Protein AF-A0A661ZKY0-F1 (afdb_monomer)

Solvent-accessible surface area (backbone atoms only — not comparable to full-atom values): 8390 Å² total; per-residue (Å²): 140,82,89,81,82,88,74,80,83,80,78,78,75,76,83,74,82,68,63,64,62,56,55,51,53,50,44,46,57,49,49,55,52,47,56,52,24,58,61,66,68,34,61,70,57,42,60,71,44,36,37,59,67,62,30,54,75,69,69,40,48,66,60,52,53,50,52,49,54,49,44,46,72,68,27,46,45,75,76,47,73,44,78,79,48,72,51,78,49,75,56,97,87,42,44,33,39,37,43,29,31,47,30,36,38,71,65,45,74,62,30,29,36,40,42,32,32,35,59,56,88,96,45,55,24,41,74,46,78,50,74,36,71,48,60,64,70,68,67,68,68,87,119

Sequence (143 aa):
MKQIKVIGLLLILGLVSFTSCESVDGAQKVADNFFQAFNNQDEKAMETILDQEFIIDAGIKDDFYDVFDQHASALGNIKEYERYAFSTNINNGVTTVTLKFKCETDKKNPVYEKLKFVQRGEDYKVIAFQYNTDKSAIDNEEK

Structure (mmCIF, N/CA/C/O backbone):
data_AF-A0A661ZKY0-F1
#
_entry.id   AF-A0A661ZKY0-F1
#
loop_
_atom_site.group_PDB
_atom_site.id
_atom_site.type_symbol
_atom_site.label_atom_id
_atom_site.label_alt_id
_atom_site.label_comp_id
_atom_site.label_asym_id
_atom_site.label_entity_id
_atom_site.label_seq_id
_atom_site.pdbx_PDB_ins_code
_atom_site.Cartn_x
_atom_site.Cartn_y
_atom_site.Cartn_z
_atom_site.occupancy
_atom_site.B_iso_or_equiv
_atom_site.auth_seq_id
_atom_site.auth_comp_id
_atom_site.auth_asym_id
_atom_site.auth_atom_id
_atom_site.pdbx_PDB_model_num
ATOM 1 N N . MET A 1 1 ? -67.331 24.950 17.184 1.00 41.41 1 MET A N 1
ATOM 2 C CA . MET A 1 1 ? -66.517 24.627 15.983 1.00 41.41 1 MET A CA 1
ATOM 3 C C . MET A 1 1 ? -65.502 25.758 15.830 1.00 41.41 1 MET A C 1
ATOM 5 O O . MET A 1 1 ? -65.953 26.885 15.843 1.00 41.41 1 MET A O 1
ATOM 9 N N . LYS A 1 2 ? -64.176 25.626 15.777 1.00 36.25 2 LYS A N 1
ATOM 10 C CA . LYS A 1 2 ? -63.227 24.524 15.572 1.00 36.25 2 LYS A CA 1
ATOM 11 C C . LYS A 1 2 ? -62.000 24.783 16.466 1.00 36.25 2 LYS A C 1
ATOM 13 O O . LYS A 1 2 ? -61.542 25.913 16.563 1.00 36.25 2 LYS A O 1
ATOM 18 N N . GLN A 1 3 ? -61.476 23.721 17.067 1.00 43.72 3 GLN A N 1
ATOM 19 C CA . GLN A 1 3 ? -60.113 23.634 17.589 1.00 43.72 3 GLN A CA 1
ATOM 20 C C . GLN A 1 3 ? -59.184 23.325 16.409 1.00 43.72 3 GLN A C 1
ATOM 22 O O . GLN A 1 3 ? -59.475 22.387 15.668 1.00 43.72 3 GLN A O 1
ATOM 27 N N . ILE A 1 4 ? -58.084 24.055 16.235 1.00 50.41 4 ILE A N 1
ATOM 28 C CA . ILE A 1 4 ? -56.960 23.593 15.410 1.00 50.41 4 ILE A CA 1
ATOM 29 C C . ILE A 1 4 ? -55.693 23.805 16.233 1.00 50.41 4 ILE A C 1
ATOM 31 O O . ILE A 1 4 ? -55.286 24.929 16.511 1.00 50.41 4 ILE A O 1
ATOM 35 N N . LYS A 1 5 ? -55.135 22.682 16.689 1.00 46.59 5 LYS A N 1
ATOM 36 C CA . LYS A 1 5 ? -53.894 22.591 17.453 1.00 46.59 5 LYS A CA 1
ATOM 37 C C . LYS A 1 5 ? -52.722 22.897 16.521 1.00 46.59 5 LYS A C 1
ATOM 39 O O . LYS A 1 5 ? -52.609 22.281 15.465 1.00 46.59 5 LYS A O 1
ATOM 44 N N . VAL A 1 6 ? -51.846 23.810 16.932 1.00 48.09 6 VAL A N 1
ATOM 45 C CA . VAL A 1 6 ? -50.539 24.022 16.299 1.00 48.09 6 VAL A CA 1
ATOM 46 C C . VAL A 1 6 ? -49.641 22.866 16.741 1.00 48.09 6 VAL A C 1
ATOM 48 O O . VAL A 1 6 ? -49.177 22.834 17.877 1.00 48.09 6 VAL A O 1
ATOM 51 N N . ILE A 1 7 ? -49.476 21.865 15.878 1.00 54.34 7 ILE A N 1
ATOM 52 C CA . ILE A 1 7 ? -48.508 20.783 16.081 1.00 54.34 7 ILE A CA 1
ATOM 53 C C . ILE A 1 7 ? -47.169 21.291 15.558 1.00 54.34 7 ILE A C 1
ATOM 55 O O . ILE A 1 7 ? -47.052 21.669 14.393 1.00 54.34 7 ILE A O 1
ATOM 59 N N . GLY A 1 8 ? -46.194 21.357 16.464 1.00 46.28 8 GLY A N 1
ATOM 60 C CA . GLY A 1 8 ? -44.848 21.839 16.198 1.00 46.28 8 GLY A CA 1
ATOM 61 C C . GLY A 1 8 ? -44.190 21.074 15.055 1.00 46.28 8 GLY A C 1
ATOM 62 O O . GLY A 1 8 ? -44.136 19.845 15.054 1.00 46.28 8 GLY A O 1
ATOM 63 N N . LEU A 1 9 ? -43.683 21.830 14.086 1.00 43.16 9 LEU A N 1
ATOM 64 C CA . LEU A 1 9 ? -42.823 21.337 13.026 1.00 43.16 9 LEU A CA 1
ATOM 65 C C . LEU A 1 9 ? -41.451 21.028 13.643 1.00 43.16 9 LEU A C 1
ATOM 67 O O . LEU A 1 9 ? -40.636 21.926 13.853 1.00 43.16 9 LEU A O 1
ATOM 71 N N . LEU A 1 10 ? -41.222 19.761 13.986 1.00 49.34 10 LEU A N 1
ATOM 72 C CA . LEU A 1 10 ? -39.916 19.264 14.406 1.00 49.34 10 LEU A CA 1
ATOM 73 C C . LEU A 1 10 ? -39.001 19.236 13.168 1.00 49.34 10 LEU A C 1
ATOM 75 O O . LEU A 1 10 ? -39.027 18.299 12.373 1.00 49.34 10 LEU A O 1
ATOM 79 N N . LEU A 1 11 ? -38.232 20.308 12.975 1.00 46.25 11 LEU A N 1
ATOM 80 C CA . LEU A 1 11 ? -37.138 20.388 12.009 1.00 46.25 11 LEU A CA 1
ATOM 81 C C . LEU A 1 11 ? -36.005 19.463 12.478 1.00 46.25 11 LEU A C 1
ATOM 83 O O . LEU A 1 11 ? -35.108 19.877 13.208 1.00 46.25 11 LEU A O 1
ATOM 87 N N . ILE A 1 12 ? -36.052 18.193 12.072 1.00 54.34 12 ILE A N 1
ATOM 88 C CA . ILE A 1 12 ? -34.878 17.316 12.099 1.00 54.34 12 ILE A CA 1
ATOM 89 C C . ILE A 1 12 ? -33.981 17.792 10.952 1.00 54.34 12 ILE A C 1
ATOM 91 O O . ILE A 1 12 ? -34.118 17.348 9.813 1.00 54.34 12 ILE A O 1
ATOM 95 N N . LEU A 1 13 ? -33.120 18.777 11.236 1.00 50.22 13 LEU A N 1
ATOM 96 C CA . LEU A 1 13 ? -32.011 19.127 10.352 1.00 50.22 13 LEU A CA 1
ATOM 97 C C . LEU A 1 13 ? -31.153 17.872 10.180 1.00 50.22 13 LEU A C 1
ATOM 99 O O . LEU A 1 13 ? -30.654 17.314 11.157 1.00 50.22 13 LEU A O 1
ATOM 103 N N . GLY A 1 14 ? -31.028 17.424 8.933 1.00 47.31 14 GLY A N 1
ATOM 104 C CA . GLY A 1 14 ? -30.234 16.263 8.571 1.00 47.31 14 GLY A CA 1
ATOM 105 C C . GLY A 1 14 ? -28.802 16.389 9.081 1.00 47.31 14 GLY A C 1
ATOM 106 O O . GLY A 1 14 ? -28.120 17.376 8.801 1.00 47.31 14 GLY A O 1
ATOM 107 N N . LEU A 1 15 ? -28.350 15.362 9.803 1.00 46.59 15 LEU A N 1
ATOM 108 C CA . LEU A 1 15 ? -26.931 15.081 9.974 1.00 46.59 15 LEU A CA 1
ATOM 109 C C . LEU A 1 15 ? -26.350 14.810 8.587 1.00 46.59 15 LEU A C 1
ATOM 111 O O . LEU A 1 15 ? -26.465 13.713 8.041 1.00 46.59 15 LEU A O 1
ATOM 115 N N . VAL A 1 16 ? -25.775 15.849 7.997 1.00 48.59 16 VAL A N 1
ATOM 116 C CA . VAL A 1 16 ? -25.016 15.753 6.757 1.00 48.59 16 VAL A CA 1
ATOM 117 C C . VAL A 1 16 ? -23.799 14.875 7.053 1.00 48.59 16 VAL A C 1
ATOM 119 O O . VAL A 1 16 ? -23.024 15.145 7.967 1.00 48.59 16 VAL A O 1
ATOM 122 N N . SER A 1 17 ? -23.700 13.755 6.346 1.00 45.78 17 SER A N 1
ATOM 123 C CA . SER A 1 17 ? -22.717 12.698 6.563 1.00 45.78 17 SER A CA 1
ATOM 124 C C . SER A 1 17 ? -21.319 13.159 6.127 1.00 45.78 17 SER A C 1
ATOM 126 O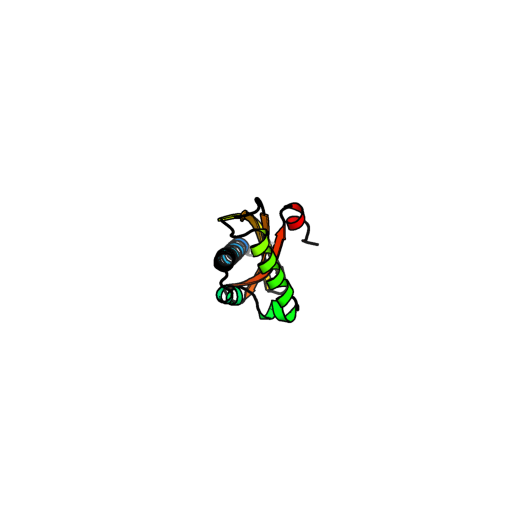 O . SER A 1 17 ? -20.958 13.026 4.963 1.00 45.78 17 SER A O 1
ATOM 128 N N . PHE A 1 18 ? -20.526 13.708 7.052 1.00 49.66 18 PHE A N 1
ATOM 129 C CA . PHE A 1 18 ? -19.130 14.119 6.808 1.00 49.66 18 PHE A CA 1
ATOM 130 C C . PHE A 1 18 ? -18.102 12.981 6.970 1.00 49.66 18 PHE A C 1
ATOM 132 O O . PHE A 1 18 ? -16.903 13.209 6.844 1.00 49.66 18 PHE A O 1
ATOM 139 N N . THR A 1 19 ? -18.539 11.745 7.222 1.00 56.78 19 THR A N 1
ATOM 140 C CA . THR A 1 19 ? -17.646 10.636 7.605 1.00 56.78 19 THR A CA 1
ATOM 141 C C . THR A 1 19 ? -16.809 10.068 6.460 1.00 56.78 19 THR A C 1
ATOM 143 O O . THR A 1 19 ? -15.786 9.430 6.706 1.00 56.78 19 THR A O 1
ATOM 146 N N . SER A 1 20 ? -17.204 10.278 5.201 1.00 60.66 20 SER A N 1
ATOM 147 C CA . SER A 1 20 ? -16.493 9.667 4.074 1.00 60.66 20 SER A CA 1
ATOM 148 C C . SER A 1 20 ? -15.111 10.285 3.863 1.00 60.66 20 SER A C 1
ATOM 150 O O . SER A 1 20 ? -14.150 9.547 3.665 1.00 60.66 20 SER A O 1
ATOM 152 N N . CYS A 1 21 ? -14.983 11.609 3.969 1.00 69.94 21 CYS A N 1
ATOM 153 C CA . CYS A 1 21 ? -13.712 12.295 3.729 1.00 69.94 21 CYS A CA 1
ATOM 154 C C . CYS A 1 21 ? -12.675 11.966 4.814 1.00 69.94 21 CYS A C 1
ATOM 156 O O . CYS A 1 21 ? -11.536 11.640 4.499 1.00 69.94 21 CYS A O 1
ATOM 158 N N . GLU A 1 22 ? -13.096 11.929 6.080 1.00 82.19 22 GLU A N 1
ATOM 159 C CA . GLU A 1 22 ? -12.220 11.598 7.210 1.00 82.19 22 GLU A CA 1
ATOM 160 C C . GLU A 1 22 ? -11.669 10.165 7.123 1.00 82.19 22 GLU A C 1
ATOM 162 O O . GLU A 1 22 ? -10.475 9.943 7.328 1.00 82.19 22 GLU A O 1
ATOM 167 N N . SER A 1 23 ? -12.509 9.193 6.740 1.00 84.12 23 SER A N 1
ATOM 168 C CA . SER A 1 23 ? -12.069 7.801 6.556 1.00 84.12 23 SER A CA 1
ATOM 169 C C . SER A 1 23 ? -10.995 7.659 5.475 1.00 84.12 23 SER A C 1
ATOM 171 O O . SER A 1 23 ? -10.029 6.909 5.621 1.00 84.12 23 SER A O 1
ATOM 173 N N . VAL A 1 24 ? -11.151 8.425 4.399 1.00 90.12 24 VAL A N 1
ATOM 174 C CA . VAL A 1 24 ? -10.268 8.417 3.238 1.00 90.12 24 VAL A CA 1
ATOM 175 C C . VAL A 1 24 ? -8.938 9.097 3.560 1.00 90.12 24 VAL A C 1
ATOM 177 O O . VAL A 1 24 ? -7.896 8.602 3.136 1.00 90.12 24 VAL A O 1
ATOM 180 N N . ASP A 1 25 ? -8.951 10.178 4.339 1.00 92.00 25 ASP A N 1
ATOM 181 C CA . ASP A 1 25 ? -7.736 10.873 4.777 1.00 92.00 25 ASP A CA 1
ATOM 182 C C . ASP A 1 25 ? -6.938 10.042 5.792 1.00 92.00 25 ASP A C 1
ATOM 184 O O . ASP A 1 25 ? -5.709 9.984 5.721 1.00 92.00 25 ASP A O 1
ATOM 188 N N . GLY A 1 26 ? -7.623 9.349 6.708 1.00 93.62 26 GLY A N 1
ATOM 189 C CA . GLY A 1 26 ? -6.994 8.403 7.632 1.00 93.62 26 GLY A CA 1
ATOM 190 C C . GLY A 1 26 ? -6.305 7.253 6.895 1.00 93.62 26 GLY A C 1
ATOM 191 O O . GLY A 1 26 ? -5.124 6.991 7.121 1.00 93.62 26 GLY A O 1
ATOM 192 N N . ALA A 1 27 ? -7.007 6.617 5.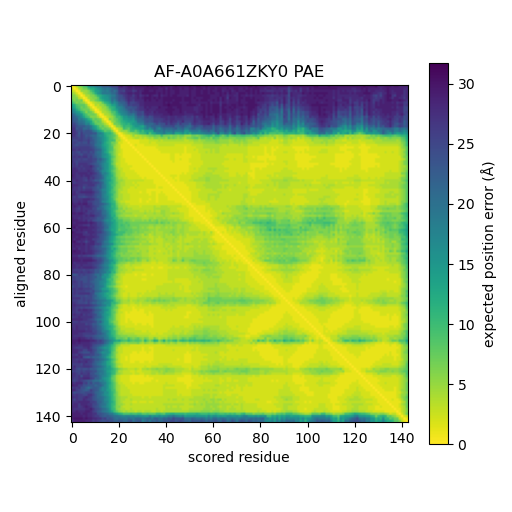953 1.00 95.69 27 ALA A N 1
ATOM 193 C CA . ALA A 1 27 ? -6.438 5.558 5.122 1.00 95.69 27 ALA A CA 1
ATOM 194 C C . ALA A 1 27 ? -5.289 6.061 4.227 1.00 95.69 27 ALA A C 1
ATOM 196 O O . ALA A 1 27 ? -4.303 5.349 4.050 1.00 95.69 27 ALA A O 1
ATOM 197 N N . GLN A 1 28 ? -5.377 7.291 3.703 1.00 96.75 28 GLN A N 1
ATOM 198 C CA . GLN A 1 28 ? -4.314 7.888 2.889 1.00 96.75 28 GLN A CA 1
ATOM 199 C C . GLN A 1 28 ? -3.007 8.011 3.677 1.00 96.75 28 GLN A C 1
ATOM 201 O O . GLN A 1 28 ? -1.972 7.588 3.181 1.00 96.75 28 GLN A O 1
ATOM 206 N N . LYS A 1 29 ? -3.051 8.491 4.926 1.00 96.06 29 LYS A N 1
ATOM 207 C CA . LYS A 1 29 ? -1.850 8.574 5.778 1.00 96.06 29 LYS A CA 1
ATOM 208 C C . LYS A 1 29 ? -1.186 7.211 5.978 1.00 96.06 29 LYS A C 1
ATOM 210 O O . LYS A 1 29 ? 0.036 7.104 5.990 1.00 96.06 29 LYS A O 1
ATOM 215 N N . VAL A 1 30 ? -1.990 6.159 6.137 1.00 97.12 30 VAL A N 1
ATOM 216 C CA . VAL A 1 30 ? -1.476 4.790 6.275 1.00 97.12 30 VAL A CA 1
ATOM 217 C C . VAL A 1 30 ? -0.897 4.284 4.951 1.00 97.12 30 VAL A C 1
ATOM 219 O O . VAL A 1 30 ? 0.126 3.605 4.972 1.00 97.12 30 VAL A O 1
ATOM 222 N N . ALA A 1 31 ? -1.484 4.650 3.807 1.00 97.38 31 ALA A N 1
ATOM 223 C CA . ALA A 1 31 ? -0.917 4.366 2.486 1.00 97.38 31 ALA A CA 1
ATOM 224 C C . ALA A 1 31 ? 0.450 5.042 2.288 1.00 97.38 31 ALA A C 1
ATOM 226 O O . ALA A 1 31 ? 1.386 4.404 1.814 1.00 97.38 31 ALA A O 1
ATOM 227 N N . ASP A 1 32 ? 0.594 6.300 2.710 1.00 97.38 32 ASP A N 1
ATOM 228 C CA . ASP A 1 32 ? 1.859 7.031 2.603 1.00 97.38 32 ASP A CA 1
ATOM 229 C C . ASP A 1 32 ? 2.963 6.330 3.422 1.00 97.38 32 ASP A C 1
ATOM 231 O O . ASP A 1 32 ? 4.070 6.102 2.927 1.00 97.38 32 ASP A O 1
ATOM 235 N N . ASN A 1 33 ? 2.632 5.897 4.646 1.00 96.62 33 ASN A N 1
ATOM 236 C CA . ASN A 1 33 ? 3.532 5.106 5.491 1.00 96.62 33 ASN A CA 1
ATOM 237 C C . ASN A 1 33 ? 3.851 3.738 4.871 1.00 96.62 33 ASN A C 1
ATOM 239 O O . ASN A 1 33 ? 4.986 3.272 4.971 1.00 96.62 33 ASN A O 1
ATOM 243 N N . PHE A 1 34 ? 2.872 3.097 4.223 1.00 95.50 34 PHE A N 1
ATOM 244 C CA . PHE A 1 34 ? 3.065 1.828 3.521 1.00 95.50 34 PHE A CA 1
ATOM 245 C C . PHE A 1 34 ? 4.096 1.974 2.400 1.00 95.50 34 PHE A C 1
ATOM 247 O O . PHE A 1 34 ? 5.060 1.215 2.372 1.00 95.50 34 PHE A O 1
ATOM 254 N N . PHE A 1 35 ? 3.958 2.974 1.524 1.00 95.56 35 PHE A N 1
ATOM 255 C CA . PHE A 1 35 ? 4.912 3.202 0.434 1.00 95.56 35 PHE A CA 1
ATOM 256 C C . PHE A 1 35 ? 6.306 3.578 0.938 1.00 95.56 35 PHE A C 1
ATOM 258 O O . PHE A 1 35 ? 7.312 3.153 0.367 1.00 95.56 35 PHE A O 1
ATOM 265 N N . GLN A 1 36 ? 6.390 4.332 2.036 1.00 95.75 36 GLN A N 1
ATOM 266 C CA . GLN A 1 36 ? 7.669 4.640 2.667 1.00 95.75 36 GLN A CA 1
ATOM 267 C C . GLN A 1 36 ? 8.346 3.379 3.223 1.00 95.75 36 GLN A C 1
ATOM 269 O O . GLN A 1 36 ? 9.525 3.149 2.952 1.00 95.75 36 GLN A O 1
ATOM 274 N N . ALA A 1 37 ? 7.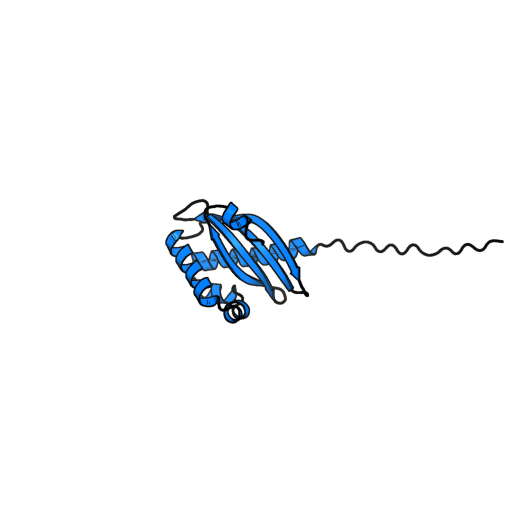613 2.560 3.980 1.00 93.69 37 ALA A N 1
ATOM 275 C CA . ALA A 1 37 ? 8.124 1.304 4.521 1.00 93.69 37 ALA A CA 1
ATOM 276 C C . ALA A 1 37 ? 8.510 0.329 3.397 1.00 93.69 37 ALA A C 1
ATOM 278 O O . ALA A 1 37 ? 9.566 -0.298 3.475 1.00 93.69 37 ALA A O 1
ATOM 279 N N . PHE A 1 38 ? 7.710 0.282 2.324 1.00 92.00 38 PHE A N 1
ATOM 280 C CA . PHE A 1 38 ? 7.983 -0.488 1.112 1.00 92.00 38 PHE A CA 1
ATOM 281 C C . PHE A 1 38 ? 9.347 -0.125 0.513 1.00 92.00 38 PHE A C 1
ATOM 283 O O . PHE A 1 38 ? 10.229 -0.973 0.397 1.00 92.00 38 PHE A O 1
ATOM 290 N N . ASN A 1 39 ? 9.545 1.156 0.192 1.00 93.25 39 ASN A N 1
ATOM 291 C CA . ASN A 1 39 ? 10.771 1.646 -0.440 1.00 93.25 39 ASN A CA 1
ATOM 292 C C . ASN A 1 39 ? 12.014 1.483 0.443 1.00 93.25 39 ASN A C 1
ATOM 294 O O . ASN A 1 39 ? 13.119 1.306 -0.065 1.00 93.25 39 ASN A O 1
ATOM 298 N N . ASN A 1 40 ? 11.843 1.555 1.763 1.00 92.75 40 ASN A N 1
ATOM 299 C CA . ASN A 1 40 ? 12.934 1.387 2.718 1.00 92.75 40 ASN A CA 1
ATOM 300 C C . ASN A 1 40 ? 13.229 -0.080 3.056 1.00 92.75 40 ASN A C 1
ATOM 302 O O . ASN A 1 40 ? 14.184 -0.330 3.789 1.00 92.75 40 ASN A O 1
ATOM 306 N N . GLN A 1 41 ? 12.420 -1.025 2.561 1.00 88.38 41 GLN A N 1
ATOM 307 C CA . GLN A 1 41 ? 12.453 -2.433 2.973 1.00 88.38 41 GLN A CA 1
ATOM 308 C C . GLN A 1 41 ? 12.388 -2.586 4.506 1.00 88.38 41 GLN A C 1
ATOM 310 O O . GLN A 1 41 ? 13.054 -3.429 5.102 1.00 88.38 41 GLN A O 1
ATOM 315 N N . ASP A 1 42 ? 11.603 -1.725 5.162 1.00 91.81 42 ASP A N 1
ATOM 316 C CA . ASP A 1 42 ? 11.470 -1.703 6.618 1.00 91.81 42 ASP A CA 1
ATOM 317 C C . ASP A 1 42 ? 10.367 -2.675 7.052 1.00 91.81 42 ASP A C 1
ATOM 319 O O . ASP A 1 42 ? 9.200 -2.305 7.215 1.00 91.81 42 ASP A O 1
ATOM 323 N N . GLU A 1 43 ? 10.750 -3.942 7.222 1.00 88.25 43 GLU A N 1
ATOM 324 C CA . GLU A 1 43 ? 9.850 -5.018 7.656 1.00 88.25 43 GLU A CA 1
ATOM 325 C C . GLU A 1 43 ? 9.134 -4.675 8.965 1.00 88.25 43 GLU A C 1
ATOM 327 O O . GLU A 1 43 ? 7.939 -4.927 9.109 1.00 88.25 43 GLU A O 1
ATOM 332 N N . LYS A 1 44 ? 9.831 -4.032 9.907 1.00 90.38 44 LYS A N 1
ATOM 333 C CA . LYS A 1 44 ? 9.257 -3.676 11.204 1.00 90.38 44 LYS A CA 1
ATOM 334 C C . LYS A 1 44 ? 8.195 -2.589 11.060 1.00 90.38 44 LYS A C 1
ATOM 336 O O . LYS A 1 44 ? 7.144 -2.674 11.693 1.00 90.38 44 LYS A O 1
ATOM 341 N N . ALA A 1 45 ? 8.440 -1.569 10.239 1.00 92.81 45 ALA A N 1
ATOM 342 C CA . ALA A 1 45 ? 7.417 -0.576 9.931 1.00 92.81 45 ALA A CA 1
ATOM 343 C C . ALA A 1 45 ? 6.213 -1.236 9.246 1.00 92.81 45 ALA A C 1
ATOM 345 O O . ALA A 1 45 ? 5.074 -0.978 9.642 1.00 92.81 45 ALA A O 1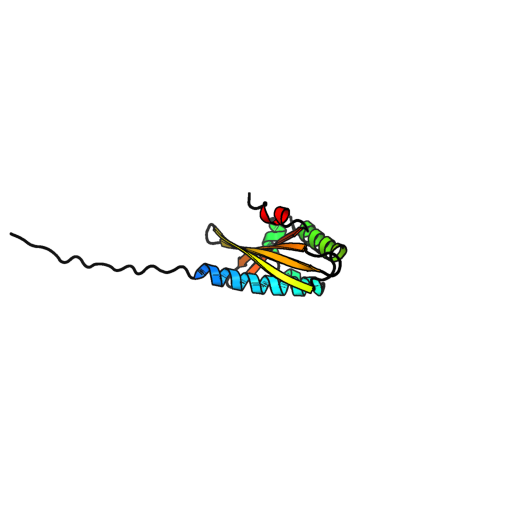
ATOM 346 N N . MET A 1 46 ? 6.457 -2.153 8.304 1.00 90.62 46 MET A N 1
ATOM 347 C CA . MET A 1 46 ? 5.401 -2.915 7.641 1.00 90.62 46 MET A CA 1
ATOM 348 C C . MET A 1 46 ? 4.555 -3.707 8.645 1.00 90.62 46 MET A C 1
ATOM 350 O O . MET A 1 46 ? 3.334 -3.571 8.648 1.00 90.62 46 MET A O 1
ATOM 354 N N . GLU A 1 47 ? 5.172 -4.436 9.579 1.00 90.44 47 GLU A N 1
ATOM 355 C CA . GLU A 1 47 ? 4.458 -5.178 10.628 1.00 90.44 47 GLU A CA 1
ATOM 356 C C . GLU A 1 47 ? 3.495 -4.297 11.433 1.00 90.44 47 GLU A C 1
ATOM 358 O O . GLU A 1 47 ? 2.412 -4.752 11.800 1.00 90.44 47 GLU A O 1
ATOM 363 N N . THR A 1 48 ? 3.853 -3.031 11.676 1.00 92.44 48 THR A N 1
ATOM 364 C CA . THR A 1 48 ? 2.976 -2.090 12.390 1.00 92.44 48 THR A CA 1
ATOM 365 C C . THR A 1 48 ? 1.839 -1.537 11.538 1.00 92.44 48 THR A C 1
ATOM 367 O O . THR A 1 48 ? 0.817 -1.127 12.089 1.00 92.44 48 THR A O 1
ATOM 370 N N . ILE A 1 49 ? 1.998 -1.494 10.218 1.00 94.69 49 ILE A N 1
ATOM 371 C CA . ILE A 1 49 ? 1.014 -0.952 9.271 1.00 94.69 49 ILE A CA 1
ATOM 372 C C . ILE A 1 49 ? -0.042 -2.007 8.927 1.00 94.69 49 ILE A C 1
ATOM 374 O O . ILE A 1 49 ? -1.222 -1.684 8.748 1.00 94.69 49 ILE A O 1
ATOM 378 N N . LEU A 1 50 ? 0.377 -3.268 8.857 1.00 93.06 50 LEU A N 1
ATOM 379 C CA . LEU A 1 50 ? -0.488 -4.400 8.569 1.00 93.06 50 LEU A CA 1
ATOM 380 C C . LEU A 1 50 ? -1.378 -4.766 9.766 1.00 93.06 50 LEU A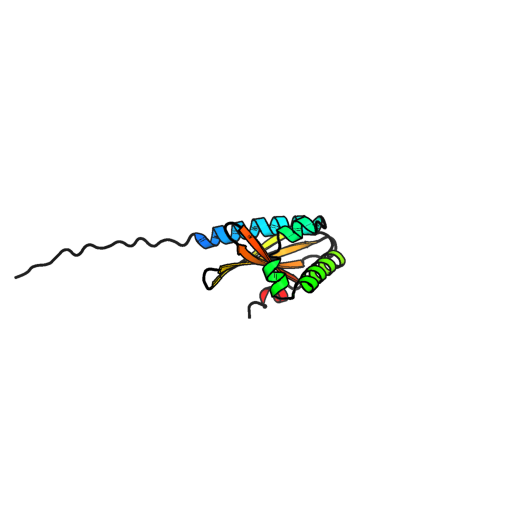 C 1
ATOM 382 O O . LEU A 1 50 ? -0.977 -4.671 10.927 1.00 93.06 50 LEU A O 1
ATOM 386 N N . ASP A 1 51 ? -2.588 -5.240 9.483 1.00 94.19 51 ASP A N 1
ATOM 387 C CA . ASP A 1 51 ? -3.408 -5.933 10.478 1.00 94.19 51 ASP A CA 1
ATOM 388 C C . ASP A 1 51 ? -2.928 -7.387 10.593 1.00 94.19 51 ASP A C 1
ATOM 390 O O . ASP A 1 51 ? -3.358 -8.267 9.846 1.00 94.19 51 ASP A O 1
ATOM 394 N N . GLN A 1 52 ? -1.983 -7.627 11.502 1.00 89.31 52 GLN A N 1
ATOM 395 C CA . GLN A 1 52 ? -1.364 -8.944 11.678 1.00 89.31 52 GLN A CA 1
ATOM 396 C C . GLN A 1 52 ? -2.380 -10.023 12.066 1.00 89.31 52 GLN A C 1
ATOM 398 O O . GLN A 1 52 ? -2.288 -11.140 11.566 1.00 89.31 52 GLN A O 1
ATOM 403 N N . GLU A 1 53 ? -3.351 -9.694 12.923 1.00 89.06 53 GLU A N 1
ATOM 404 C CA . GLU A 1 53 ? -4.393 -10.632 13.355 1.00 89.06 53 GLU A CA 1
ATOM 405 C C . GLU A 1 53 ? -5.245 -11.059 12.159 1.00 89.06 53 GLU A C 1
ATOM 407 O O . GLU A 1 53 ? -5.356 -12.249 11.880 1.00 89.06 53 GLU A O 1
ATOM 412 N N . PHE A 1 54 ? -5.736 -10.097 11.371 1.00 88.69 54 PHE A N 1
ATOM 413 C CA . PHE A 1 54 ? -6.511 -10.392 10.168 1.00 88.69 54 PHE A CA 1
ATOM 414 C C . PHE A 1 54 ? -5.724 -11.233 9.157 1.00 88.69 54 PHE A C 1
ATOM 416 O O . PHE A 1 54 ? -6.257 -12.190 8.600 1.00 88.69 54 PHE A O 1
ATOM 423 N N . ILE A 1 55 ? -4.466 -10.873 8.900 1.00 85.06 55 ILE A N 1
ATOM 424 C CA . ILE A 1 55 ? -3.621 -11.551 7.910 1.00 85.06 55 ILE A CA 1
ATOM 425 C C . ILE A 1 55 ? -3.312 -12.994 8.333 1.00 85.06 55 ILE A C 1
ATOM 427 O O . ILE A 1 55 ? -3.329 -13.897 7.493 1.00 85.06 55 ILE A O 1
ATOM 431 N N . ILE A 1 56 ? -3.055 -13.219 9.626 1.00 88.00 56 ILE A N 1
ATOM 432 C CA . ILE A 1 56 ? -2.828 -14.554 10.189 1.00 88.00 56 ILE A CA 1
ATOM 433 C C . ILE A 1 56 ? -4.114 -15.382 10.139 1.00 88.00 56 ILE A C 1
ATOM 435 O O . ILE A 1 56 ? -4.085 -16.504 9.635 1.00 88.00 56 ILE A O 1
ATOM 439 N N . ASP A 1 57 ? -5.239 -14.834 10.598 1.00 88.38 57 ASP A N 1
ATOM 440 C CA . ASP A 1 57 ? -6.518 -15.549 10.657 1.00 88.38 57 ASP A CA 1
ATOM 441 C C . ASP A 1 57 ? -7.059 -15.898 9.267 1.00 88.38 57 ASP A C 1
ATOM 443 O O . ASP A 1 57 ? -7.660 -16.956 9.070 1.00 88.38 57 ASP A O 1
ATOM 447 N N . ALA A 1 58 ? -6.819 -15.031 8.281 1.00 84.44 58 ALA A N 1
ATOM 448 C CA . ALA A 1 58 ? -7.154 -15.293 6.886 1.00 84.44 58 ALA A CA 1
ATOM 449 C C . ALA A 1 58 ? -6.199 -16.299 6.216 1.00 84.44 58 ALA A C 1
ATOM 451 O O . ALA A 1 58 ? -6.486 -16.753 5.110 1.00 84.44 58 ALA A O 1
ATOM 452 N N . GLY A 1 59 ? -5.080 -16.650 6.860 1.00 82.94 59 GLY A N 1
ATOM 453 C CA . GLY A 1 59 ? -4.078 -17.566 6.316 1.00 82.94 59 GLY A CA 1
ATOM 454 C C . GLY A 1 59 ? -3.312 -17.003 5.117 1.00 82.94 59 GLY A C 1
ATOM 455 O O . GLY A 1 59 ? -2.774 -17.780 4.338 1.00 82.94 59 GLY A O 1
ATOM 456 N N . ILE A 1 60 ? -3.265 -15.674 4.959 1.00 80.44 60 ILE A N 1
ATOM 457 C CA . ILE A 1 60 ? -2.664 -14.990 3.797 1.00 80.44 60 ILE A CA 1
ATOM 458 C C . ILE A 1 60 ? -1.314 -14.343 4.119 1.00 80.44 60 ILE A C 1
ATOM 460 O O . ILE A 1 60 ? -0.828 -13.522 3.348 1.00 80.44 60 ILE A O 1
ATOM 464 N N . LYS A 1 61 ? -0.721 -14.653 5.278 1.00 80.50 61 LYS A N 1
ATOM 465 C CA . LYS A 1 61 ? 0.529 -14.023 5.720 1.00 80.50 61 LYS A CA 1
ATOM 466 C C . LYS A 1 61 ? 1.655 -14.221 4.715 1.00 80.50 61 LYS A C 1
ATOM 468 O O . LYS A 1 61 ? 2.220 -13.233 4.259 1.00 80.50 61 LYS A O 1
ATOM 473 N N . ASP A 1 62 ? 1.941 -15.469 4.367 1.00 80.56 62 ASP A N 1
ATOM 474 C CA . ASP A 1 62 ? 3.040 -15.799 3.459 1.00 80.56 62 ASP A CA 1
ATOM 475 C C . ASP A 1 62 ? 2.774 -15.215 2.061 1.00 80.56 62 ASP A C 1
ATOM 477 O O . ASP A 1 62 ? 3.628 -14.520 1.521 1.00 80.56 62 ASP A O 1
ATOM 481 N N . ASP A 1 63 ? 1.541 -15.343 1.552 1.00 78.12 63 ASP A N 1
ATOM 482 C CA . ASP A 1 63 ? 1.117 -14.739 0.280 1.00 78.12 63 ASP A CA 1
ATOM 483 C C . ASP A 1 63 ? 1.307 -13.212 0.259 1.00 78.12 63 ASP A C 1
ATOM 485 O O . ASP A 1 63 ? 1.677 -12.634 -0.764 1.00 78.12 63 ASP A O 1
ATOM 489 N N . PHE A 1 64 ? 1.058 -12.531 1.381 1.00 79.31 64 PHE A N 1
ATOM 490 C CA . PHE A 1 64 ? 1.206 -11.081 1.473 1.00 79.31 64 PHE A CA 1
ATOM 491 C C . PHE A 1 64 ? 2.674 -10.656 1.328 1.00 79.31 64 PHE A C 1
ATOM 493 O O . PHE A 1 64 ? 2.974 -9.730 0.569 1.00 79.31 64 PHE A O 1
ATOM 500 N N . TYR A 1 65 ? 3.587 -11.334 2.031 1.00 80.81 65 TYR A N 1
ATOM 501 C CA . TYR A 1 65 ? 5.024 -11.064 1.921 1.00 80.81 65 TYR A CA 1
ATOM 502 C C . TYR A 1 65 ? 5.580 -11.499 0.558 1.00 80.81 65 TYR A C 1
ATOM 504 O O . TYR A 1 65 ? 6.376 -10.770 -0.029 1.00 80.81 65 TYR A O 1
ATOM 512 N N . ASP A 1 66 ? 5.080 -12.592 -0.021 1.00 84.81 66 ASP A N 1
ATOM 513 C CA . ASP A 1 66 ? 5.450 -13.017 -1.374 1.00 84.81 66 ASP A CA 1
ATOM 514 C C . ASP A 1 66 ? 5.065 -11.968 -2.428 1.00 84.81 66 ASP A C 1
ATOM 516 O O . ASP A 1 66 ? 5.857 -11.653 -3.320 1.00 84.81 66 ASP A O 1
ATOM 520 N N . VAL A 1 67 ? 3.862 -11.388 -2.337 1.00 82.38 67 VAL A N 1
ATOM 521 C CA . VAL A 1 67 ? 3.432 -10.298 -3.230 1.00 82.38 67 VAL A CA 1
ATOM 522 C C . VAL A 1 67 ? 4.340 -9.077 -3.074 1.00 82.38 67 VAL A C 1
ATOM 524 O O . VAL A 1 67 ? 4.675 -8.434 -4.074 1.00 82.38 67 VAL A O 1
ATOM 527 N N . PHE A 1 68 ? 4.763 -8.769 -1.848 1.00 82.69 68 PHE A N 1
ATOM 528 C CA . PHE A 1 68 ? 5.665 -7.658 -1.553 1.00 82.69 68 PHE A CA 1
ATOM 529 C C . PHE A 1 68 ? 7.057 -7.868 -2.169 1.00 82.69 68 PHE A C 1
ATOM 531 O O . PHE A 1 68 ? 7.547 -7.000 -2.898 1.00 82.69 68 PHE A O 1
ATOM 538 N N . ASP A 1 69 ? 7.656 -9.040 -1.968 1.00 85.81 69 ASP A N 1
ATOM 539 C CA . ASP A 1 69 ? 8.972 -9.384 -2.513 1.00 85.81 69 ASP A CA 1
ATOM 540 C C . ASP A 1 69 ? 8.962 -9.432 -4.042 1.00 85.81 69 ASP A C 1
ATOM 542 O O . ASP A 1 69 ? 9.888 -8.942 -4.707 1.00 85.81 69 ASP A O 1
ATOM 546 N N . GLN A 1 70 ? 7.888 -9.970 -4.627 1.00 86.56 70 GLN A N 1
ATOM 547 C CA . GLN A 1 70 ? 7.677 -9.954 -6.072 1.00 86.56 70 GLN A CA 1
ATOM 548 C C . GLN A 1 70 ? 7.555 -8.527 -6.601 1.00 86.56 70 GLN A C 1
ATOM 550 O O . GLN A 1 70 ? 8.183 -8.203 -7.612 1.00 86.56 70 GLN A O 1
ATOM 555 N N . HIS A 1 71 ? 6.800 -7.663 -5.916 1.00 88.06 71 HIS A N 1
ATOM 556 C CA . HIS A 1 71 ? 6.676 -6.256 -6.285 1.00 88.06 71 HIS A CA 1
ATOM 557 C C . HIS A 1 71 ? 8.044 -5.565 -6.270 1.00 88.06 71 HIS A C 1
ATOM 559 O O . HIS A 1 71 ? 8.452 -4.982 -7.277 1.00 88.06 71 HIS A O 1
ATOM 565 N N . ALA A 1 72 ? 8.798 -5.679 -5.172 1.00 86.12 72 ALA A N 1
ATOM 566 C CA . ALA A 1 72 ? 10.112 -5.048 -5.027 1.00 86.12 72 ALA A CA 1
ATOM 567 C C . ALA A 1 72 ? 11.101 -5.549 -6.092 1.00 86.12 72 ALA A C 1
ATOM 569 O O . ALA A 1 72 ? 11.815 -4.769 -6.736 1.00 86.12 72 ALA A O 1
ATOM 570 N N . SER A 1 73 ? 11.093 -6.855 -6.355 1.00 89.12 73 SER A N 1
ATOM 571 C CA . SER A 1 73 ? 11.957 -7.483 -7.354 1.00 89.12 73 SER A CA 1
ATOM 572 C C . SER A 1 73 ? 11.605 -7.061 -8.783 1.00 89.12 73 SER A C 1
ATOM 574 O O . SER A 1 73 ? 12.504 -6.733 -9.568 1.00 89.12 73 SER A O 1
ATOM 576 N N . ALA A 1 74 ? 10.316 -7.026 -9.127 1.00 88.00 74 ALA A N 1
ATOM 577 C CA . ALA A 1 74 ? 9.844 -6.743 -10.480 1.00 88.00 74 ALA A CA 1
ATOM 578 C C . ALA A 1 74 ? 9.832 -5.245 -10.817 1.00 88.00 74 ALA A C 1
ATOM 580 O O . ALA A 1 74 ? 10.146 -4.875 -11.950 1.00 88.00 74 ALA A O 1
ATOM 581 N N . LEU A 1 75 ? 9.487 -4.389 -9.854 1.00 87.75 75 LEU A N 1
ATOM 582 C CA . LEU A 1 75 ? 9.167 -2.978 -10.091 1.00 87.75 75 LEU A CA 1
ATOM 583 C C . LEU A 1 75 ? 10.209 -2.014 -9.502 1.00 87.75 75 LEU A C 1
ATOM 585 O O . LEU A 1 75 ? 10.422 -0.934 -10.051 1.00 87.75 75 LEU A O 1
ATOM 589 N N . GLY A 1 76 ? 10.950 -2.434 -8.471 1.00 91.12 76 GLY A N 1
ATOM 590 C CA . GLY A 1 76 ? 11.874 -1.563 -7.738 1.00 91.12 76 GLY A CA 1
ATOM 591 C C . GLY A 1 76 ? 11.133 -0.573 -6.835 1.00 91.12 76 GLY A C 1
ATOM 592 O O . GLY A 1 76 ? 10.018 -0.861 -6.402 1.00 91.12 76 GLY A O 1
ATOM 593 N N . ASN A 1 77 ? 11.746 0.577 -6.541 1.00 92.94 77 ASN A N 1
ATOM 594 C CA . ASN A 1 77 ? 11.136 1.567 -5.654 1.00 92.94 77 ASN A CA 1
ATOM 595 C C . ASN A 1 77 ? 10.015 2.329 -6.361 1.00 92.94 77 ASN A C 1
ATOM 597 O O . ASN A 1 77 ? 10.084 2.591 -7.565 1.00 92.94 77 ASN A O 1
ATOM 601 N N . ILE A 1 78 ? 9.018 2.745 -5.587 1.00 94.69 78 ILE A N 1
ATOM 602 C CA . ILE A 1 78 ? 7.966 3.671 -6.004 1.00 94.69 78 ILE A CA 1
ATOM 603 C C . ILE A 1 78 ? 8.520 5.095 -5.893 1.00 94.69 78 ILE A C 1
ATOM 605 O O . ILE A 1 78 ? 8.879 5.549 -4.808 1.00 94.69 78 ILE A O 1
ATOM 609 N N . LYS A 1 79 ? 8.601 5.807 -7.016 1.00 94.94 79 LYS A N 1
ATOM 610 C CA . LYS A 1 79 ? 9.095 7.191 -7.090 1.00 94.94 79 LYS A CA 1
ATOM 611 C C . LYS A 1 79 ? 8.003 8.202 -6.802 1.00 94.94 79 LYS A C 1
ATOM 613 O O . LYS A 1 79 ? 8.213 9.153 -6.058 1.00 94.94 79 LYS A O 1
ATOM 618 N N . GLU A 1 80 ? 6.855 7.987 -7.427 1.00 95.69 80 GLU A N 1
ATOM 619 C CA . GLU A 1 80 ? 5.691 8.858 -7.352 1.00 95.69 80 GLU A CA 1
ATOM 620 C C . GLU A 1 80 ? 4.439 7.987 -7.349 1.00 95.69 80 GLU A C 1
ATOM 622 O O . GLU A 1 80 ? 4.407 6.931 -7.984 1.00 95.69 80 GLU A O 1
ATOM 627 N N . TYR A 1 81 ? 3.402 8.431 -6.649 1.00 96.75 81 TYR A N 1
ATOM 628 C CA . TYR A 1 81 ? 2.099 7.786 -6.671 1.00 96.75 81 TYR A CA 1
ATOM 629 C C . TYR A 1 81 ? 0.991 8.831 -6.580 1.00 96.75 81 TYR A C 1
ATOM 631 O O . TYR A 1 81 ? 1.107 9.840 -5.887 1.00 96.75 81 TYR A O 1
ATOM 639 N N . GLU A 1 82 ? -0.107 8.568 -7.277 1.00 97.31 82 GLU A N 1
ATOM 640 C CA . GLU A 1 82 ? -1.299 9.406 -7.274 1.00 97.31 82 GLU A CA 1
ATOM 641 C C . GLU A 1 82 ? -2.533 8.534 -7.049 1.00 97.31 82 GLU A C 1
ATOM 643 O O . GLU A 1 82 ? -2.785 7.575 -7.786 1.00 97.31 82 GLU A O 1
ATOM 648 N N . ARG A 1 83 ? -3.337 8.869 -6.035 1.00 97.19 83 ARG A N 1
ATOM 649 C CA . ARG A 1 83 ? -4.625 8.209 -5.816 1.00 97.19 83 ARG A CA 1
ATOM 650 C C . ARG A 1 83 ? -5.610 8.635 -6.900 1.00 97.19 83 ARG A C 1
ATOM 652 O O . ARG A 1 83 ? -5.988 9.800 -6.953 1.00 97.19 83 ARG A O 1
ATOM 659 N N . TYR A 1 84 ? -6.114 7.685 -7.684 1.00 96.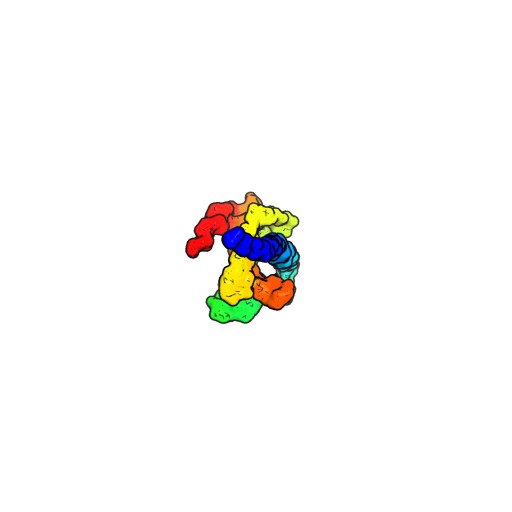44 84 TYR A N 1
ATOM 660 C CA . TYR A 1 84 ? -7.107 7.969 -8.728 1.00 96.44 84 TYR A CA 1
ATOM 661 C C . TYR A 1 84 ? -8.528 7.519 -8.371 1.00 96.44 84 TYR A C 1
ATOM 663 O O . TYR A 1 84 ? -9.482 7.957 -9.011 1.00 96.44 84 TYR A O 1
ATOM 671 N N . ALA A 1 85 ? -8.695 6.634 -7.384 1.00 95.12 85 ALA A N 1
ATOM 672 C CA . ALA A 1 85 ? -10.011 6.189 -6.932 1.00 95.12 85 ALA A CA 1
ATOM 673 C C . ALA A 1 85 ? -9.995 5.755 -5.463 1.00 95.12 85 ALA A C 1
ATOM 675 O O . ALA A 1 85 ? -8.960 5.365 -4.918 1.00 95.12 85 ALA A O 1
ATOM 676 N N . PHE A 1 86 ? -11.170 5.812 -4.837 1.00 95.50 86 PHE A N 1
ATOM 677 C CA . PHE A 1 86 ? -11.400 5.271 -3.506 1.00 95.50 86 PHE A CA 1
ATOM 678 C C . PHE A 1 86 ? -12.830 4.751 -3.354 1.00 95.50 86 PHE A C 1
ATOM 680 O O . PHE A 1 86 ? -13.742 5.185 -4.060 1.00 95.50 86 PHE A O 1
ATOM 687 N N . SER A 1 87 ? -13.027 3.859 -2.391 1.00 93.44 87 SER A N 1
ATOM 688 C CA . SER A 1 87 ? -14.345 3.461 -1.903 1.00 93.44 87 SER A CA 1
ATOM 689 C C . SER A 1 87 ? -14.302 3.243 -0.393 1.00 93.44 87 SER A C 1
ATOM 691 O O . SER A 1 87 ? -13.300 2.778 0.149 1.00 93.44 87 SER A O 1
ATOM 693 N N . THR A 1 88 ? -15.393 3.581 0.289 1.00 94.06 88 THR A N 1
ATOM 694 C CA . THR A 1 88 ? -15.575 3.314 1.721 1.00 94.06 88 THR A CA 1
ATOM 695 C C . THR A 1 88 ? -16.797 2.424 1.886 1.00 94.06 88 THR A C 1
ATOM 697 O O . THR A 1 88 ? -17.857 2.708 1.329 1.00 94.06 88 THR A O 1
ATOM 700 N N . ASN A 1 89 ? -16.659 1.352 2.656 1.00 92.62 89 ASN A N 1
ATOM 701 C CA . ASN A 1 89 ? -17.733 0.423 2.977 1.00 92.62 89 ASN A CA 1
ATOM 702 C C . ASN A 1 89 ? -17.808 0.244 4.495 1.00 92.62 89 ASN A C 1
ATOM 704 O O . ASN A 1 89 ? -16.787 0.020 5.142 1.00 92.62 89 ASN A O 1
ATOM 708 N N . ILE A 1 90 ? -19.014 0.341 5.051 1.00 92.69 90 ILE A N 1
ATOM 709 C CA . ILE A 1 90 ? -19.278 0.092 6.466 1.00 92.69 90 ILE A CA 1
ATOM 710 C C . ILE A 1 90 ? -20.217 -1.106 6.552 1.00 92.69 90 ILE A C 1
ATOM 712 O O . ILE A 1 90 ? -21.363 -1.030 6.108 1.00 92.69 90 ILE A O 1
ATOM 716 N N . ASN A 1 91 ? -19.744 -2.197 7.150 1.00 89.81 91 ASN A N 1
ATOM 717 C CA . ASN A 1 91 ? -20.531 -3.408 7.354 1.00 89.81 91 ASN A CA 1
ATOM 718 C C . ASN A 1 91 ? -20.424 -3.855 8.814 1.00 89.81 91 ASN A C 1
ATOM 720 O O . ASN A 1 91 ? -19.323 -4.005 9.335 1.00 89.81 91 ASN A O 1
ATOM 724 N N . ASN A 1 92 ? -21.563 -4.045 9.486 1.00 90.81 92 ASN A N 1
ATOM 725 C CA . ASN A 1 92 ? -21.633 -4.429 10.903 1.00 90.81 92 ASN A CA 1
ATOM 726 C C . ASN A 1 92 ? -20.767 -3.551 11.832 1.00 90.81 92 ASN A C 1
ATOM 728 O O . ASN A 1 92 ? -20.147 -4.043 12.769 1.00 90.81 92 ASN A O 1
ATOM 732 N N . GLY A 1 93 ? -20.705 -2.245 11.554 1.00 88.69 93 GLY A N 1
ATOM 733 C CA . GLY A 1 93 ? -19.902 -1.292 12.328 1.00 88.69 93 GLY A CA 1
ATOM 734 C C . GLY A 1 93 ? -18.400 -1.320 12.029 1.00 88.69 93 GLY A C 1
ATOM 735 O O . GLY A 1 93 ? -17.659 -0.544 12.620 1.00 88.69 93 GLY A O 1
ATOM 736 N N . VAL A 1 94 ? -17.947 -2.163 11.098 1.00 91.00 94 VAL A N 1
ATOM 737 C CA . VAL A 1 94 ? -16.562 -2.190 10.625 1.00 91.00 94 VAL A CA 1
ATOM 738 C C . VAL A 1 94 ? -16.445 -1.347 9.363 1.00 91.00 94 VAL A C 1
ATOM 740 O O . VAL A 1 94 ? -17.048 -1.662 8.336 1.00 91.00 94 VAL A O 1
ATOM 743 N N . THR A 1 95 ? -15.644 -0.287 9.437 1.00 94.38 95 THR A N 1
ATOM 744 C CA . THR A 1 95 ? -15.281 0.533 8.279 1.00 94.38 95 THR A CA 1
ATOM 745 C C . THR A 1 95 ? -14.111 -0.105 7.540 1.00 94.38 95 THR A C 1
ATOM 747 O O . THR A 1 95 ? -13.074 -0.412 8.129 1.00 94.38 95 THR A O 1
ATOM 750 N N . THR A 1 96 ? -14.261 -0.260 6.230 1.00 95.38 96 THR A N 1
ATOM 751 C CA . THR A 1 96 ? -13.186 -0.614 5.304 1.00 95.38 96 THR A CA 1
ATOM 752 C C . THR A 1 96 ? -13.065 0.457 4.235 1.00 95.38 96 THR A C 1
ATOM 754 O O . THR A 1 96 ? -14.068 0.981 3.751 1.00 95.38 96 THR A O 1
ATOM 757 N N . VAL A 1 97 ? -11.834 0.783 3.867 1.00 96.25 97 VAL A N 1
ATOM 758 C CA . VAL A 1 97 ? -11.529 1.761 2.821 1.00 96.25 97 VAL A CA 1
ATOM 759 C C . VAL A 1 97 ? -10.674 1.064 1.777 1.00 96.25 97 VAL A C 1
ATOM 761 O O . VAL A 1 97 ? -9.765 0.321 2.122 1.00 96.25 97 VAL A O 1
ATOM 764 N N . THR A 1 98 ? -10.960 1.275 0.501 1.00 96.69 98 THR A N 1
ATOM 765 C CA . THR A 1 98 ? -10.098 0.842 -0.601 1.00 96.69 98 THR A CA 1
ATOM 766 C C . THR A 1 98 ? -9.566 2.081 -1.286 1.00 96.69 98 THR A C 1
ATOM 768 O O . THR A 1 98 ? -10.353 2.942 -1.672 1.00 96.69 98 THR A O 1
ATOM 771 N N . LEU A 1 99 ? -8.251 2.170 -1.453 1.00 97.50 99 LEU A N 1
ATOM 772 C CA . LEU A 1 99 ? -7.594 3.227 -2.215 1.00 97.50 99 LEU A CA 1
ATOM 773 C C . LEU A 1 99 ? -6.895 2.598 -3.420 1.00 97.50 99 LEU A C 1
ATOM 775 O O . LEU A 1 99 ? -6.272 1.541 -3.301 1.00 97.50 99 LEU A O 1
ATOM 779 N N . LYS A 1 100 ? -7.006 3.248 -4.579 1.00 97.75 100 LYS A N 1
ATOM 780 C CA . LYS A 1 100 ? -6.355 2.822 -5.818 1.00 97.75 100 LYS A CA 1
ATOM 781 C C . LYS A 1 100 ? -5.407 3.910 -6.311 1.00 97.75 100 LYS A C 1
ATOM 783 O O . LYS A 1 100 ? -5.804 5.074 -6.430 1.00 97.75 100 LYS A O 1
ATOM 788 N N . PHE A 1 101 ? -4.180 3.514 -6.621 1.00 98.19 101 PHE A N 1
ATOM 789 C CA . PHE A 1 101 ? -3.074 4.399 -6.963 1.00 98.19 101 PHE A CA 1
ATOM 790 C C . PHE A 1 101 ? -2.527 4.094 -8.350 1.00 98.19 101 PHE A C 1
ATOM 792 O O . PHE A 1 101 ? -2.492 2.942 -8.780 1.00 98.19 101 PHE A O 1
ATOM 799 N N . LYS A 1 102 ? -2.110 5.140 -9.058 1.00 98.12 102 LYS A N 1
ATOM 800 C CA . LYS A 1 102 ? -1.227 5.043 -10.213 1.00 98.12 102 LYS A CA 1
ATOM 801 C C . LYS A 1 102 ? 0.172 5.395 -9.719 1.00 98.12 102 LYS A C 1
ATOM 803 O O . LYS A 1 102 ? 0.363 6.491 -9.203 1.00 98.12 102 LYS A O 1
ATOM 808 N N . CYS A 1 103 ? 1.112 4.483 -9.896 1.00 97.50 103 CYS A N 1
ATOM 809 C CA . CYS A 1 103 ? 2.473 4.571 -9.398 1.00 97.50 103 CYS A CA 1
ATOM 810 C C . CYS A 1 103 ? 3.475 4.615 -10.555 1.00 97.50 103 CYS A C 1
ATOM 812 O O . CYS A 1 103 ? 3.341 3.909 -11.561 1.00 97.50 103 CYS A O 1
ATOM 814 N N . GLU A 1 104 ? 4.508 5.428 -10.379 1.00 96.94 104 GLU A N 1
ATOM 815 C CA . GLU A 1 104 ? 5.724 5.426 -11.181 1.00 96.94 104 GLU A CA 1
ATOM 816 C C . GLU A 1 104 ? 6.817 4.736 -10.360 1.00 96.94 104 GLU A C 1
ATOM 818 O O . GLU A 1 104 ? 7.058 5.089 -9.206 1.00 96.94 104 GLU A O 1
ATOM 823 N N . THR A 1 105 ? 7.484 3.746 -10.944 1.00 95.25 105 THR A N 1
ATOM 824 C CA . THR A 1 105 ? 8.499 2.917 -10.289 1.00 95.25 105 THR A CA 1
ATOM 825 C C . THR A 1 105 ? 9.867 3.055 -10.963 1.00 95.25 105 THR A C 1
ATOM 827 O O . THR A 1 105 ? 10.058 3.799 -11.933 1.00 95.25 105 THR A O 1
ATOM 830 N N . ASP A 1 106 ? 10.870 2.359 -10.434 1.00 93.56 106 ASP A N 1
ATOM 831 C CA . ASP A 1 106 ? 12.197 2.300 -11.043 1.00 93.56 106 ASP A CA 1
ATOM 832 C C . ASP A 1 106 ? 12.238 1.509 -12.349 1.00 93.56 106 ASP A C 1
ATOM 834 O O . ASP A 1 106 ? 13.001 1.866 -13.249 1.00 93.56 106 ASP A O 1
ATOM 838 N N . LYS A 1 107 ? 11.461 0.426 -1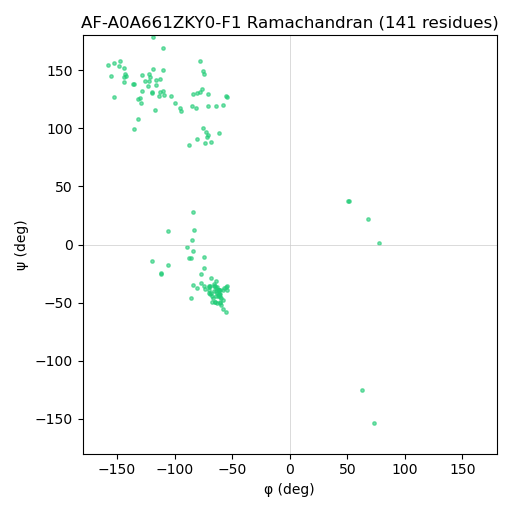2.445 1.00 92.69 107 LYS A N 1
ATOM 839 C CA . LYS A 1 107 ? 11.619 -0.568 -13.516 1.00 92.69 107 LYS A CA 1
ATOM 840 C C . LYS A 1 107 ? 10.457 -0.602 -14.500 1.00 92.69 107 LYS A C 1
ATOM 842 O O . LYS A 1 107 ? 10.660 -1.033 -15.637 1.00 92.69 107 LYS A O 1
ATOM 847 N N . LYS A 1 108 ? 9.247 -0.196 -14.103 1.00 89.38 108 LYS A N 1
ATOM 848 C CA . LYS A 1 108 ? 8.059 -0.325 -14.959 1.00 89.38 108 LYS A CA 1
ATOM 849 C C . LYS A 1 108 ? 7.000 0.724 -14.652 1.00 89.38 108 LYS A C 1
ATOM 851 O O . LYS A 1 108 ? 6.537 0.814 -13.522 1.00 89.38 108 LYS A O 1
ATOM 856 N N . ASN A 1 109 ? 6.568 1.449 -15.684 1.00 89.12 109 ASN A N 1
ATOM 857 C CA . ASN A 1 109 ? 5.650 2.577 -15.549 1.00 89.12 109 ASN A CA 1
ATOM 858 C C . ASN A 1 109 ? 4.557 2.550 -16.636 1.00 89.12 109 ASN A C 1
ATOM 860 O O . ASN A 1 109 ? 4.888 2.316 -17.803 1.00 89.12 109 ASN A O 1
ATOM 864 N N . PRO A 1 110 ? 3.284 2.841 -16.302 1.00 94.19 110 PRO A N 1
ATOM 865 C CA . PRO A 1 110 ? 2.743 2.949 -14.946 1.00 94.19 110 PRO A CA 1
ATOM 866 C C . PRO A 1 110 ? 2.490 1.567 -14.318 1.00 94.19 110 PRO A C 1
ATOM 868 O O . PRO A 1 110 ? 2.291 0.570 -15.019 1.00 94.19 110 PRO A O 1
ATOM 871 N N . VAL A 1 111 ? 2.438 1.525 -12.989 1.00 96.19 111 VAL A N 1
ATOM 872 C CA . VAL A 1 111 ? 1.868 0.415 -12.210 1.00 96.19 111 VAL A CA 1
ATOM 873 C C . VAL A 1 111 ? 0.611 0.930 -11.522 1.00 96.19 111 VAL A C 1
ATOM 875 O O . VAL A 1 111 ? 0.546 2.083 -11.113 1.00 96.19 111 VAL A O 1
ATOM 878 N N . TYR A 1 112 ? -0.415 0.099 -11.431 1.00 97.06 112 TYR A N 1
ATOM 879 C CA . TYR A 1 112 ? -1.637 0.396 -10.704 1.00 97.06 112 TYR A CA 1
ATOM 880 C C . TYR A 1 112 ? -1.683 -0.468 -9.458 1.00 97.06 112 TYR A C 1
ATOM 882 O O . TYR A 1 112 ? -1.542 -1.685 -9.546 1.00 97.06 112 TYR A O 1
ATOM 890 N N . GLU A 1 113 ? -1.907 0.160 -8.314 1.00 96.00 113 GLU A N 1
ATOM 891 C CA . GLU A 1 113 ? -1.887 -0.494 -7.012 1.00 96.00 113 GLU A CA 1
ATOM 892 C C . GLU A 1 113 ? -3.222 -0.305 -6.296 1.00 96.00 113 GLU A C 1
ATOM 894 O O . GLU A 1 113 ? -3.898 0.715 -6.458 1.00 96.00 113 GLU A O 1
ATOM 899 N N . LYS A 1 114 ? -3.618 -1.303 -5.509 1.00 96.00 114 LYS A N 1
ATOM 900 C CA . LYS A 1 114 ? -4.830 -1.297 -4.688 1.00 96.00 114 LYS A CA 1
ATOM 901 C C . LYS A 1 114 ? -4.465 -1.688 -3.269 1.00 96.00 114 LYS A C 1
ATOM 903 O O . LYS A 1 114 ? -3.975 -2.791 -3.033 1.00 96.00 114 LYS A O 1
ATOM 908 N N . LEU A 1 115 ? -4.767 -0.798 -2.332 1.00 96.00 115 LEU A N 1
ATOM 909 C CA . LEU A 1 115 ? -4.640 -1.046 -0.903 1.00 96.00 115 LEU A CA 1
ATOM 910 C C . LEU A 1 115 ? -6.029 -1.076 -0.276 1.00 96.00 115 LEU A C 1
ATOM 912 O O . LEU A 1 115 ? -6.848 -0.181 -0.509 1.00 96.00 115 LEU A O 1
ATOM 916 N N . LYS A 1 116 ? -6.290 -2.109 0.526 1.00 95.44 116 LYS A N 1
ATOM 917 C CA . LYS A 1 116 ? -7.504 -2.215 1.333 1.00 95.44 116 LYS A CA 1
ATOM 918 C C . LYS A 1 116 ? -7.152 -2.063 2.802 1.00 95.44 116 LYS A C 1
ATOM 920 O O . LYS A 1 116 ? -6.254 -2.732 3.311 1.00 95.44 116 LYS A O 1
ATOM 925 N N . PHE A 1 117 ? -7.912 -1.213 3.468 1.00 96.69 117 PHE A N 1
ATOM 926 C CA . PHE A 1 117 ? -7.735 -0.830 4.851 1.00 96.69 117 PHE A CA 1
ATOM 927 C C . PHE A 1 117 ? -8.955 -1.220 5.667 1.00 96.69 117 PHE A C 1
ATOM 929 O O . PHE A 1 117 ? -10.084 -1.219 5.168 1.00 96.69 117 PHE A O 1
ATOM 936 N N . VAL A 1 118 ? -8.727 -1.482 6.944 1.00 95.62 118 VAL A N 1
ATOM 937 C CA . VAL A 1 118 ? -9.771 -1.672 7.943 1.00 95.62 118 VAL A CA 1
ATOM 938 C C . VAL A 1 118 ? -9.539 -0.723 9.111 1.00 95.62 118 VAL A C 1
ATOM 940 O O . VAL A 1 118 ? -8.398 -0.487 9.508 1.00 95.62 118 VAL A O 1
ATOM 943 N N . GLN A 1 119 ? -10.616 -0.162 9.652 1.00 95.19 119 GLN A N 1
ATOM 944 C CA . GLN A 1 119 ? -10.541 0.688 10.833 1.00 95.19 119 GLN A CA 1
ATOM 945 C C . GLN A 1 119 ? -10.341 -0.161 12.100 1.00 95.19 119 GLN A C 1
ATOM 947 O O . GLN A 1 119 ? -11.021 -1.174 12.312 1.00 95.19 119 GLN A O 1
ATOM 952 N N . ARG A 1 120 ? -9.406 0.270 12.951 1.00 94.06 120 ARG A N 1
ATOM 953 C CA . ARG A 1 120 ? -9.060 -0.313 14.253 1.00 94.06 120 ARG A CA 1
ATOM 954 C C . ARG A 1 120 ? -8.906 0.811 15.273 1.00 94.06 120 ARG A C 1
ATOM 956 O O . ARG A 1 120 ? -7.872 1.468 15.341 1.00 94.06 120 ARG A O 1
ATOM 963 N N . GLY A 1 121 ? -9.950 1.036 16.069 1.00 90.38 121 GLY A N 1
ATOM 964 C CA . GLY A 1 121 ? -10.003 2.197 16.957 1.00 90.38 121 GLY A CA 1
ATOM 965 C C . GLY A 1 121 ? -9.997 3.500 16.153 1.00 90.38 121 GLY A C 1
ATOM 966 O O . GLY A 1 121 ? -10.840 3.687 15.275 1.00 90.38 121 GLY A O 1
ATOM 967 N N . GLU A 1 122 ? -9.047 4.381 16.455 1.00 87.62 122 GLU A N 1
ATOM 968 C CA . GLU A 1 122 ? -8.878 5.674 15.774 1.00 87.62 122 GLU A CA 1
ATOM 969 C C . GLU A 1 122 ? -8.024 5.581 14.495 1.00 87.62 122 GLU A C 1
ATOM 971 O O . GLU A 1 122 ? -8.030 6.511 13.692 1.00 87.62 122 GLU A O 1
ATOM 976 N N . ASP A 1 123 ? -7.352 4.448 14.264 1.00 92.12 123 ASP A N 1
ATOM 977 C CA . ASP A 1 123 ? -6.418 4.251 13.152 1.00 92.12 123 ASP A CA 1
ATOM 978 C C . ASP A 1 123 ? -6.941 3.272 12.089 1.00 92.12 123 ASP A C 1
ATOM 980 O O . ASP A 1 123 ? -7.927 2.551 12.275 1.00 92.12 123 ASP A O 1
ATOM 984 N N . TYR A 1 124 ? -6.236 3.223 10.956 1.00 96.38 124 TYR A N 1
ATOM 985 C CA . TYR A 1 124 ? -6.432 2.236 9.895 1.00 96.38 124 TYR A CA 1
ATOM 986 C C . TYR A 1 124 ? -5.252 1.263 9.822 1.00 96.38 124 TYR A C 1
ATOM 988 O O . TYR A 1 124 ? -4.111 1.619 10.117 1.00 96.38 124 TYR A O 1
ATOM 996 N N . LYS A 1 125 ? -5.529 0.032 9.389 1.00 97.12 125 LYS A N 1
ATOM 997 C CA . LYS A 1 125 ? -4.527 -1.006 9.111 1.00 97.12 125 LYS A CA 1
ATOM 998 C C . LYS A 1 125 ? -4.729 -1.588 7.721 1.00 97.12 125 LYS A C 1
ATOM 1000 O O . LYS A 1 125 ? -5.869 -1.699 7.271 1.00 97.12 125 LYS A O 1
ATOM 1005 N N . VAL A 1 126 ? -3.643 -1.964 7.051 1.00 95.62 126 VAL A N 1
ATOM 1006 C CA . VAL A 1 126 ? -3.696 -2.623 5.736 1.00 95.62 126 VAL A CA 1
ATOM 1007 C C . VAL A 1 126 ? -4.059 -4.096 5.919 1.00 95.62 126 VAL A C 1
ATOM 1009 O O . VAL A 1 126 ? -3.457 -4.794 6.729 1.00 95.62 126 VAL A O 1
ATOM 1012 N N . ILE A 1 127 ? -5.039 -4.558 5.145 1.00 93.62 127 ILE A N 1
ATOM 1013 C CA . ILE A 1 127 ? -5.510 -5.953 5.134 1.00 93.62 127 ILE A CA 1
ATOM 1014 C C . ILE A 1 127 ? -5.352 -6.632 3.773 1.00 93.62 127 ILE A C 1
ATOM 1016 O O . ILE A 1 127 ? -5.494 -7.847 3.680 1.00 93.62 127 ILE A O 1
ATOM 1020 N N . ALA A 1 128 ? -5.103 -5.8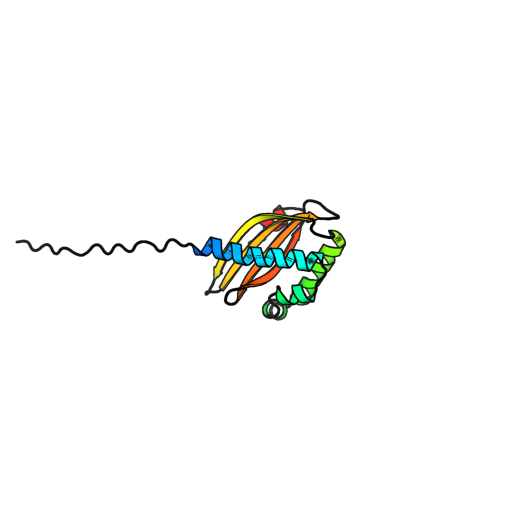66 2.707 1.00 91.44 128 ALA A N 1
ATOM 1021 C CA . ALA A 1 128 ? -4.819 -6.413 1.385 1.00 91.44 128 ALA A CA 1
ATOM 1022 C C . ALA A 1 128 ? -4.007 -5.427 0.542 1.00 91.44 128 ALA A C 1
ATOM 1024 O O . ALA A 1 128 ? -4.242 -4.215 0.596 1.00 91.44 128 ALA A O 1
ATOM 1025 N N . PHE A 1 129 ? -3.114 -5.976 -0.277 1.00 92.25 129 PHE A N 1
ATOM 1026 C CA . PHE A 1 129 ? -2.327 -5.259 -1.269 1.00 92.25 129 PHE A CA 1
ATOM 1027 C C . PHE A 1 129 ? -2.332 -6.032 -2.585 1.00 92.25 129 PHE A C 1
ATOM 1029 O O . PHE A 1 129 ? -2.225 -7.257 -2.595 1.00 92.25 129 PHE A O 1
ATOM 1036 N N . GLN A 1 130 ? -2.476 -5.314 -3.693 1.00 92.25 130 GLN A N 1
ATOM 1037 C CA . GLN A 1 130 ? -2.406 -5.870 -5.036 1.00 92.25 130 GLN A CA 1
ATOM 1038 C C . GLN A 1 130 ? -1.845 -4.838 -6.005 1.00 92.25 130 GLN A C 1
ATOM 1040 O O . GLN A 1 130 ? -2.050 -3.636 -5.828 1.00 92.25 130 GLN A O 1
ATOM 1045 N N . TYR A 1 131 ? -1.228 -5.318 -7.081 1.00 93.94 131 TYR A N 1
ATOM 1046 C CA . TYR A 1 131 ? -0.705 -4.468 -8.139 1.00 93.94 131 TYR A CA 1
ATOM 1047 C C . TYR A 1 131 ? -0.854 -5.112 -9.519 1.00 93.94 131 TYR A C 1
ATOM 1049 O O . TYR A 1 131 ? -0.875 -6.334 -9.666 1.00 93.94 131 TYR A O 1
ATOM 1057 N N . ASN A 1 132 ? -0.961 -4.282 -10.552 1.00 94.38 132 ASN A N 1
ATOM 1058 C CA . ASN A 1 132 ? -0.955 -4.714 -11.943 1.00 94.38 132 ASN A CA 1
ATOM 1059 C C . ASN A 1 132 ? -0.546 -3.558 -12.860 1.00 94.38 132 ASN A C 1
ATOM 1061 O O . ASN A 1 132 ? -0.761 -2.396 -12.544 1.00 94.38 132 ASN A O 1
ATOM 1065 N N . THR A 1 133 ? 0.001 -3.849 -14.036 1.00 94.12 133 THR A N 1
ATOM 1066 C CA . THR A 1 133 ? 0.251 -2.809 -15.051 1.00 94.12 133 THR A CA 1
ATOM 1067 C C . THR A 1 133 ? -0.935 -2.545 -15.969 1.00 94.12 133 THR A C 1
ATOM 1069 O O . THR A 1 133 ? -0.941 -1.557 -16.694 1.00 94.12 133 THR A O 1
ATOM 1072 N N . ASP A 1 134 ? -1.952 -3.402 -15.925 1.00 94.62 134 ASP A N 1
ATOM 1073 C CA . ASP A 1 134 ? -3.261 -3.153 -16.513 1.00 94.62 134 ASP A CA 1
ATOM 1074 C C . ASP A 1 134 ? -4.212 -2.585 -15.449 1.00 94.62 134 ASP A C 1
ATOM 1076 O O . ASP A 1 134 ? -4.590 -3.268 -14.495 1.00 94.62 134 ASP A O 1
ATOM 1080 N N . LYS A 1 135 ? -4.637 -1.330 -15.634 1.00 95.56 135 LYS A N 1
ATOM 1081 C CA . LYS A 1 135 ? -5.598 -0.650 -14.751 1.00 95.56 135 LYS A CA 1
ATOM 1082 C C . LYS A 1 135 ? -6.899 -1.438 -14.592 1.00 95.56 135 LYS A C 1
ATOM 1084 O O . LYS A 1 135 ? -7.481 -1.458 -13.510 1.00 95.56 135 LYS A O 1
ATOM 1089 N N . SER A 1 136 ? -7.362 -2.089 -15.658 1.00 94.75 136 SER A N 1
ATOM 1090 C CA . SER A 1 136 ? -8.633 -2.812 -15.648 1.00 94.75 136 SER A CA 1
ATOM 1091 C C . SER A 1 136 ? -8.593 -4.055 -14.755 1.00 94.75 136 SER A C 1
ATOM 1093 O O . SER A 1 136 ? -9.616 -4.411 -14.169 1.00 94.75 136 SER A O 1
ATOM 1095 N N . ALA A 1 137 ? -7.417 -4.668 -14.582 1.00 93.62 137 ALA A N 1
ATOM 1096 C CA . ALA A 1 137 ? -7.230 -5.776 -13.649 1.00 93.62 137 ALA A CA 1
ATOM 1097 C C . ALA A 1 137 ? -7.415 -5.318 -12.193 1.00 93.62 137 ALA A C 1
ATOM 1099 O O . ALA A 1 137 ? -8.011 -6.029 -11.394 1.00 93.62 137 ALA A O 1
ATOM 1100 N N . ILE A 1 138 ? -6.993 -4.092 -11.866 1.00 94.81 138 ILE A N 1
ATOM 1101 C CA . ILE A 1 138 ? -7.209 -3.496 -10.540 1.00 94.81 138 ILE A CA 1
ATOM 1102 C C . ILE A 1 138 ? -8.662 -3.053 -10.332 1.00 94.81 138 ILE A C 1
ATOM 1104 O O . ILE A 1 138 ? -9.198 -3.158 -9.223 1.00 94.81 138 ILE A O 1
ATOM 1108 N N . ASP A 1 139 ? -9.317 -2.559 -11.383 1.00 92.25 139 ASP A N 1
ATOM 1109 C CA . ASP A 1 139 ? -10.662 -1.999 -11.272 1.00 92.25 139 ASP A CA 1
ATOM 1110 C C . ASP A 1 139 ? -11.780 -3.041 -11.159 1.00 92.25 139 ASP A C 1
ATOM 1112 O O . ASP A 1 139 ? -12.762 -2.784 -10.466 1.00 92.25 139 ASP A O 1
ATOM 1116 N N . ASN A 1 140 ? -11.641 -4.203 -11.804 1.00 83.06 140 ASN A N 1
ATOM 1117 C CA . ASN A 1 140 ? -12.742 -5.158 -11.988 1.00 83.06 140 ASN A CA 1
ATOM 1118 C C . ASN A 1 140 ? -12.911 -6.209 -10.873 1.00 83.06 140 ASN A C 1
ATOM 1120 O O . ASN A 1 140 ? -13.841 -7.013 -10.940 1.00 83.06 140 ASN A O 1
ATOM 1124 N N . GLU A 1 141 ? -12.057 -6.221 -9.850 1.00 64.19 141 GLU A N 1
ATOM 1125 C CA . GLU A 1 141 ? -12.074 -7.240 -8.785 1.00 64.19 141 GLU A CA 1
ATOM 1126 C C . GLU A 1 141 ? -13.080 -6.985 -7.641 1.00 64.19 141 GLU A C 1
ATOM 1128 O O . GLU A 1 141 ? -13.024 -7.640 -6.606 1.00 64.19 141 GLU A O 1
ATOM 1133 N N . GLU A 1 142 ? -14.023 -6.052 -7.783 1.00 52.88 142 GLU A N 1
ATOM 1134 C CA . GLU A 1 142 ? -15.030 -5.764 -6.741 1.00 52.88 142 GLU A CA 1
ATOM 1135 C C . GLU A 1 142 ? -16.265 -6.700 -6.779 1.00 52.88 142 GLU A C 1
ATOM 1137 O O . GLU A 1 142 ? -17.353 -6.285 -6.378 1.00 52.88 142 GLU A O 1
ATOM 1142 N N . LYS A 1 143 ? -16.135 -7.944 -7.268 1.00 36.38 143 LYS A N 1
ATOM 1143 C CA . LYS A 1 143 ? -17.249 -8.916 -7.336 1.00 36.38 143 LYS A CA 1
ATOM 1144 C C . LYS A 1 143 ? -17.243 -9.933 -6.205 1.00 36.38 143 LYS A C 1
ATOM 1146 O O . LYS A 1 143 ? -16.184 -10.556 -5.987 1.00 36.38 143 LYS A O 1
#

Mean predicted aligned error: 8.58 Å

Radius of gyration: 20.84 Å; Cα contacts (8 Å, |Δi|>4): 198; chains: 1; bounding box: 80×42×34 Å

pLDDT: mean 84.84, std 16.74, range [36.25, 98.19]

Secondary structure (DSS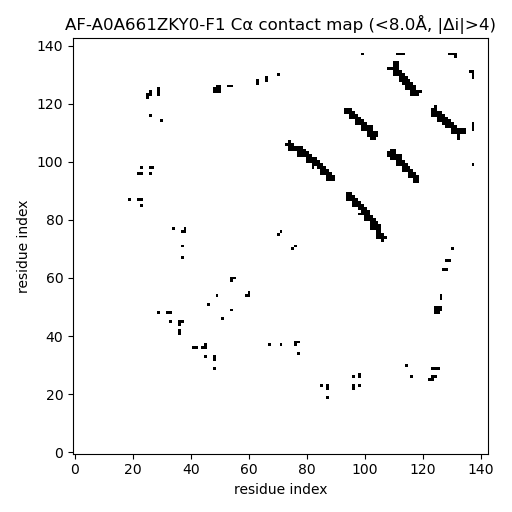P, 8-state):
------------------HHHHHHHHHHHHHHHHHHHHHHT-HHHHHHHB-HHHHHHTT-HHHHHHHHHHHHHHH--EEEEEEEEEEEEEETTEEEEEEEEEEEESSSS-EEEEEEEEEETTEEEEEEEEEESSHHHHHS---

Foldseek 3Di:
DDDDDDDDDPPPPDPPDPPPVLVVVQVVVLVVQVLVCLLVVPVVSLVVQAPPVLCVVVVCVVVQVVQSVCCCVQFNHWPDKDWPDKDWDADPNKIKIKTKIFTHTDHDPTKIKIWMWIDDPSHIHTNDIDIDPDPVVVVPPPD

Nearest PDB structures (foldseek):
  4rth-assembly1_A  TM=6.826E-01  e=1.509E-01  Zea mays
  3ebt-assembly1_A-2  TM=4.078E-01  e=1.688E-02  Burkholderia pseudomallei K96243
  4rth-assembly2_B  TM=6.380E-01  e=1.336E-01  Zea mays
  2lnj-assembly1_A  TM=5.258E-01  e=1.812E-01  Synechocystis sp. PCC 6803
  3dym-assembly1_B  TM=6.066E-01  e=1.721E+00  Escherichia coli K-12